Protein AF-A0A377TI15-F1 (afdb_monomer_lite)

pLDDT: mean 78.43, std 15.0, range [38.97, 96.94]

Organism: Klebsiella pneumoniae (NCBI:txid573)

Secondary structure (DSSP, 8-state):
--TTT--PPPSSHHHHHHHHHHHHHHHT-PPPPPS--GGGSS---GGG--GGGS-PBP-STT-SS-BB-S-EEEEE-TT-S-EEEEE--B-

Foldseek 3Di:
DPCVPDPDDQPDDVSCVVCVVVVVVVVPPDDDDDPDDPVPPDDQDDPRDDPVVDPADDPDPPDPDGKDQADFDWDDDPPDPDIDTDGDIDD

Radius of gyration: 21.46 Å; chains: 1; bounding box: 39×26×61 Å

Sequence (91 aa):
MAFLKEPEPPKGFRDLFDKLPQFKQVLNMPTKRLRGAPCQQKIIQGDDVDLNKIPIMTCWPEDAAPLITWGLTVTRGPHKERQNLGIIASS

InterPro domains:
  IPR002830 UbiD decarboxylyase family [PTHR30108] (1-87)
  IPR048304 3-octaprenyl-4-hydroxybenzoate carboxy-lyase-like, Rift-related domain [PF01977] (36-87)

Structure (mmCIF, N/CA/C/O backbone):
data_AF-A0A377TI15-F1
#
_entry.id   AF-A0A377TI15-F1
#
loop_
_atom_site.group_PDB
_atom_site.id
_atom_site.type_symbol
_atom_site.label_atom_id
_atom_site.label_alt_id
_atom_site.label_comp_id
_atom_site.label_asym_id
_atom_site.label_entity_id
_atom_site.label_seq_id
_atom_site.pdbx_PDB_ins_code
_atom_site.Cartn_x
_atom_site.Cartn_y
_atom_site.Cartn_z
_atom_site.occupancy
_atom_site.B_iso_or_equiv
_atom_site.auth_seq_id
_atom_site.auth_comp_id
_atom_site.auth_asym_id
_atom_site.auth_atom_id
_atom_site.pdbx_PDB_model_num
ATOM 1 N N . MET A 1 1 ? 8.748 9.415 28.403 1.00 38.97 1 MET A N 1
ATOM 2 C CA . MET A 1 1 ? 7.967 8.865 27.271 1.00 38.97 1 MET A CA 1
ATOM 3 C C . MET A 1 1 ? 7.731 7.359 27.468 1.00 38.97 1 MET A C 1
ATOM 5 O O . MET A 1 1 ? 8.299 6.559 26.743 1.00 38.97 1 MET A O 1
ATOM 9 N N . ALA A 1 2 ? 6.932 6.960 28.469 1.00 47.31 2 ALA A N 1
ATOM 10 C CA . ALA A 1 2 ? 6.683 5.539 28.787 1.00 47.31 2 ALA A CA 1
ATOM 11 C C . ALA A 1 2 ? 5.207 5.203 29.099 1.00 47.31 2 ALA A C 1
ATOM 13 O O . ALA A 1 2 ? 4.836 4.037 29.125 1.00 47.31 2 ALA A O 1
ATOM 14 N N . PHE A 1 3 ? 4.337 6.209 29.255 1.00 50.97 3 PHE A N 1
ATOM 15 C CA . PHE A 1 3 ? 2.949 6.017 29.698 1.00 50.97 3 PHE A CA 1
ATOM 16 C C . PHE A 1 3 ? 2.033 5.324 28.668 1.00 50.97 3 PHE A C 1
ATOM 18 O O . PHE A 1 3 ? 0.983 4.807 29.023 1.00 50.97 3 PHE A O 1
ATOM 25 N N . LEU A 1 4 ? 2.425 5.284 27.390 1.00 53.88 4 LEU A N 1
ATOM 26 C CA . LEU A 1 4 ? 1.649 4.618 26.334 1.00 53.88 4 LEU A CA 1
ATOM 27 C C . LEU A 1 4 ? 1.885 3.104 26.258 1.00 53.88 4 LEU A C 1
ATOM 29 O O . LEU A 1 4 ? 1.131 2.420 25.570 1.00 53.88 4 LEU A O 1
ATOM 33 N N . LYS A 1 5 ? 2.939 2.583 26.900 1.00 48.75 5 LYS A N 1
ATOM 34 C CA . LYS A 1 5 ? 3.319 1.172 26.763 1.00 48.75 5 LYS A CA 1
ATOM 35 C C . LYS A 1 5 ? 2.590 0.286 27.771 1.00 48.75 5 LYS A C 1
ATOM 37 O O . LYS A 1 5 ? 2.064 -0.745 27.373 1.00 48.75 5 LYS A O 1
ATOM 42 N N . GLU A 1 6 ? 2.499 0.719 29.028 1.00 45.03 6 GLU A N 1
ATOM 43 C CA . GLU A 1 6 ? 1.830 -0.010 30.110 1.00 45.03 6 GLU A CA 1
ATOM 44 C C . GLU A 1 6 ? 1.251 1.003 31.114 1.00 45.03 6 GLU A C 1
ATOM 46 O O . GLU A 1 6 ? 2.017 1.696 31.789 1.00 45.03 6 GLU A O 1
ATOM 51 N N . PRO A 1 7 ? -0.081 1.172 31.207 1.00 53.91 7 PRO A N 1
ATOM 52 C CA . PRO A 1 7 ? -0.656 2.035 32.228 1.00 53.91 7 PRO A CA 1
ATOM 53 C C . PRO A 1 7 ? -0.494 1.367 33.599 1.00 53.91 7 PRO A C 1
ATOM 55 O O . PRO A 1 7 ? -1.081 0.316 33.854 1.00 53.91 7 PRO A O 1
ATOM 58 N N . GLU A 1 8 ? 0.293 1.973 34.492 1.00 55.88 8 GLU A N 1
ATOM 59 C CA . GLU A 1 8 ? 0.354 1.532 35.888 1.00 55.88 8 GLU A CA 1
ATOM 60 C C . GLU A 1 8 ? -1.043 1.648 36.528 1.00 55.88 8 GLU A C 1
ATOM 62 O O . GLU A 1 8 ? -1.662 2.719 36.432 1.00 55.88 8 GLU A O 1
ATOM 67 N N . PRO A 1 9 ? -1.560 0.585 37.178 1.00 54.09 9 PRO A N 1
ATOM 68 C CA . PRO A 1 9 ? -2.868 0.629 37.812 1.00 54.09 9 PRO A CA 1
ATOM 69 C C . PRO A 1 9 ? -2.887 1.735 38.880 1.00 54.09 9 PRO A C 1
ATOM 71 O O . PRO A 1 9 ? -1.955 1.825 39.687 1.00 54.09 9 PRO A O 1
ATOM 74 N N . PRO A 1 10 ? -3.912 2.608 38.877 1.00 58.59 10 PRO A N 1
ATOM 75 C CA . PRO A 1 10 ? -3.947 3.771 39.750 1.00 58.59 10 PRO A CA 1
ATOM 76 C C . PRO A 1 10 ? -3.937 3.323 41.211 1.00 58.59 10 PRO A C 1
ATOM 78 O O . PRO A 1 10 ? -4.764 2.514 41.631 1.00 58.59 10 PRO A O 1
ATOM 81 N N . LYS A 1 11 ? -3.006 3.866 42.003 1.00 66.06 11 LYS A N 1
ATOM 82 C CA . LYS A 1 11 ? -2.810 3.472 43.413 1.00 66.06 11 LYS A CA 1
ATOM 83 C C . LYS A 1 11 ? -3.879 4.050 44.361 1.00 66.06 11 LYS A C 1
ATOM 85 O O . LYS A 1 11 ? -3.775 3.886 45.573 1.00 66.06 11 LYS A O 1
ATOM 90 N N . GLY A 1 12 ? -4.913 4.719 43.834 1.00 72.69 12 GLY A N 1
ATOM 91 C CA . GLY A 1 12 ? -6.055 5.226 44.602 1.00 72.69 12 GLY A CA 1
ATOM 92 C C . GLY A 1 12 ? -6.980 6.164 43.813 1.00 72.69 12 GLY A C 1
ATOM 93 O O . GLY A 1 12 ? -6.691 6.543 42.680 1.00 72.69 12 GLY A O 1
ATOM 94 N N . PHE A 1 13 ? -8.091 6.580 44.436 1.00 71.69 13 PHE A N 1
ATOM 95 C CA . PHE A 1 13 ? -9.108 7.444 43.812 1.00 71.69 13 PHE A CA 1
ATOM 96 C C . PHE A 1 13 ? -8.580 8.830 43.404 1.00 71.69 13 PHE A C 1
ATOM 98 O O . PHE A 1 13 ? -8.979 9.333 42.360 1.00 71.69 13 PHE A O 1
ATOM 105 N N . ARG A 1 14 ? -7.660 9.436 44.173 1.00 72.75 14 ARG A N 1
ATOM 106 C CA . ARG A 1 14 ? -7.029 10.723 43.806 1.00 72.75 14 ARG A CA 1
ATOM 107 C C . ARG A 1 14 ? -6.211 10.620 42.515 1.00 72.75 14 ARG A C 1
ATOM 109 O O . ARG A 1 14 ? -6.400 11.423 41.613 1.00 72.75 14 ARG A O 1
ATOM 116 N N . ASP A 1 15 ? -5.405 9.568 42.395 1.00 69.12 15 ASP A N 1
ATOM 117 C CA . ASP A 1 15 ? -4.581 9.300 41.208 1.00 69.12 15 ASP A CA 1
ATOM 118 C C . ASP A 1 15 ? -5.444 9.023 39.958 1.00 69.12 15 ASP A C 1
ATOM 120 O O . ASP A 1 15 ? -5.085 9.394 38.843 1.00 69.12 15 ASP A O 1
ATOM 124 N N . LEU A 1 16 ? -6.637 8.437 40.138 1.00 67.38 16 LEU A N 1
ATOM 125 C CA . LEU A 1 16 ? -7.613 8.255 39.061 1.00 67.38 16 LEU A CA 1
ATOM 126 C C . LEU A 1 16 ? -8.163 9.596 38.541 1.00 67.38 16 LEU A C 1
ATOM 128 O O . LEU A 1 16 ? -8.293 9.766 37.329 1.00 67.38 16 LEU A O 1
ATOM 132 N N . PHE A 1 17 ? -8.462 10.548 39.434 1.00 72.00 17 PHE A N 1
ATOM 133 C CA . PHE A 1 17 ? -8.907 11.894 39.050 1.00 72.00 17 PHE A CA 1
ATOM 134 C C . PHE A 1 17 ? -7.792 12.699 38.372 1.00 72.00 17 PHE A C 1
ATOM 136 O O . PHE A 1 17 ? -8.061 13.350 37.363 1.00 72.00 17 PHE A O 1
ATOM 143 N N . ASP A 1 18 ? -6.552 12.598 38.856 1.00 71.69 18 ASP A N 1
ATOM 144 C CA . ASP A 1 18 ? -5.399 13.303 38.278 1.00 71.69 18 ASP A CA 1
ATOM 145 C C . ASP A 1 18 ? -5.008 12.761 36.891 1.00 71.69 18 ASP A C 1
ATOM 147 O O . ASP A 1 18 ? -4.606 13.522 36.007 1.00 71.69 18 ASP A O 1
ATOM 151 N N . LYS A 1 19 ? -5.180 11.453 36.651 1.00 66.69 19 LYS A N 1
ATOM 152 C CA . LYS A 1 19 ? -4.891 10.808 35.355 1.00 66.69 19 LYS A CA 1
ATOM 153 C C . LYS A 1 19 ? -6.064 10.844 34.370 1.00 66.69 19 LYS A C 1
ATOM 155 O O . LYS A 1 19 ? -5.860 10.659 33.167 1.00 66.69 19 LYS A O 1
ATOM 160 N N . LEU A 1 20 ? -7.286 11.132 34.826 1.00 68.25 20 LEU A N 1
ATOM 161 C CA . LEU A 1 20 ? -8.494 11.210 33.990 1.00 68.25 20 LEU A CA 1
ATOM 162 C C . LEU A 1 20 ? -8.350 12.139 32.759 1.00 68.25 20 LEU A C 1
ATOM 164 O O . LEU A 1 20 ? -8.765 11.743 31.665 1.00 68.25 20 LEU A O 1
ATOM 168 N N . PRO A 1 21 ? -7.764 13.352 32.873 1.00 68.94 21 PRO A N 1
ATOM 169 C CA . PRO A 1 21 ? -7.562 14.250 31.735 1.00 68.94 21 PRO A CA 1
ATOM 170 C C . PRO A 1 21 ? -6.612 13.674 30.677 1.00 68.94 21 PRO A C 1
ATOM 172 O O . PRO A 1 21 ? -6.808 13.906 29.485 1.00 68.94 21 PRO A O 1
ATOM 175 N N . GLN A 1 22 ? -5.615 12.889 31.093 1.00 64.12 22 GLN A N 1
ATOM 176 C CA . GLN A 1 22 ? -4.648 12.256 30.192 1.00 64.12 22 GLN A CA 1
ATOM 177 C C . GLN A 1 22 ? -5.269 11.065 29.452 1.00 64.12 22 GLN A C 1
ATOM 179 O O . GLN A 1 22 ? -5.086 10.928 28.243 1.00 64.12 22 GLN A O 1
ATOM 184 N N . PHE A 1 23 ? -6.094 10.257 30.130 1.00 62.25 23 PHE A N 1
ATOM 185 C CA . PHE A 1 23 ? -6.876 9.201 29.474 1.00 62.25 23 PHE A CA 1
ATOM 186 C C . PHE A 1 23 ? -7.860 9.763 28.440 1.00 62.25 23 PHE A C 1
ATOM 188 O O . PHE A 1 23 ? -8.016 9.185 27.363 1.00 62.25 23 PHE A O 1
ATOM 195 N N . LYS A 1 24 ? -8.473 10.925 28.709 1.00 61.00 24 LYS A N 1
ATOM 196 C CA . LYS A 1 24 ? -9.329 11.614 27.729 1.00 61.00 24 LYS A CA 1
ATOM 197 C C . LYS A 1 24 ? -8.574 11.975 26.449 1.00 61.00 24 LYS A C 1
ATOM 199 O O . LYS A 1 24 ? -9.132 11.810 25.374 1.00 61.00 24 LYS A O 1
ATOM 204 N N . GLN A 1 25 ? -7.320 12.424 26.529 1.00 61.59 25 GLN A N 1
ATOM 205 C CA . GLN A 1 25 ? -6.537 12.764 25.331 1.00 61.59 25 GLN A CA 1
ATOM 206 C C . GLN A 1 25 ? -6.286 11.549 24.426 1.00 61.59 25 GLN A C 1
ATOM 208 O O . GLN A 1 25 ? -6.380 11.673 23.208 1.00 61.59 25 GLN A O 1
ATOM 213 N N . VAL A 1 26 ? -6.041 10.371 25.008 1.00 59.84 26 VAL A N 1
ATOM 214 C CA . VAL A 1 26 ? -5.858 9.116 24.256 1.00 59.84 26 VAL A CA 1
ATOM 215 C C . VAL A 1 26 ? -7.173 8.638 23.632 1.00 59.84 26 VAL A C 1
ATOM 217 O O . VAL A 1 26 ? -7.191 8.180 22.492 1.00 59.84 26 VAL A O 1
ATOM 220 N N . LEU A 1 27 ? -8.291 8.790 24.346 1.00 59.88 27 LEU A N 1
ATOM 221 C CA . LEU A 1 27 ? -9.627 8.443 23.846 1.00 59.88 27 LEU A CA 1
ATOM 222 C C . LEU A 1 27 ? -10.158 9.437 22.792 1.00 59.88 27 LEU A C 1
ATOM 224 O O . LEU A 1 27 ? -11.062 9.097 22.032 1.00 59.88 27 LEU A O 1
ATOM 228 N N . ASN A 1 28 ? -9.579 10.639 22.709 1.00 55.06 28 ASN A N 1
ATOM 229 C CA . ASN A 1 28 ? -9.996 11.723 21.813 1.00 55.06 28 ASN A CA 1
ATOM 230 C C . ASN A 1 28 ? -9.324 11.707 20.426 1.00 55.06 28 ASN A C 1
ATOM 232 O O . ASN A 1 28 ? -9.490 12.667 19.675 1.00 55.06 28 ASN A O 1
ATOM 236 N N . MET A 1 29 ? -8.621 10.635 20.038 1.00 59.41 29 MET A N 1
ATOM 237 C CA . MET A 1 29 ? -8.151 10.445 18.652 1.00 59.41 29 MET A CA 1
ATOM 238 C C . MET A 1 29 ? -8.939 9.365 17.884 1.00 59.41 29 MET A C 1
ATOM 240 O O . MET A 1 29 ? -8.335 8.425 17.360 1.00 59.41 29 MET A O 1
ATOM 244 N N . PRO A 1 30 ? -10.280 9.442 17.772 1.00 69.69 30 PRO A N 1
ATOM 245 C CA . PRO A 1 30 ? -10.990 8.558 16.865 1.00 69.69 30 PRO A CA 1
ATOM 246 C C . PRO A 1 30 ? -10.683 8.952 15.414 1.00 69.69 30 PRO A C 1
ATOM 248 O O . PRO A 1 30 ? -10.705 10.125 15.036 1.00 69.69 30 PRO A O 1
ATOM 251 N N . THR A 1 31 ? -10.440 7.961 14.562 1.00 77.12 31 THR A N 1
ATOM 252 C CA . THR A 1 31 ? -10.351 8.177 13.116 1.00 77.12 31 THR A CA 1
ATOM 253 C C . THR A 1 31 ? -11.715 8.615 12.583 1.00 77.12 31 THR A C 1
ATOM 255 O O . THR A 1 31 ? -12.700 7.884 12.712 1.00 77.12 31 THR A 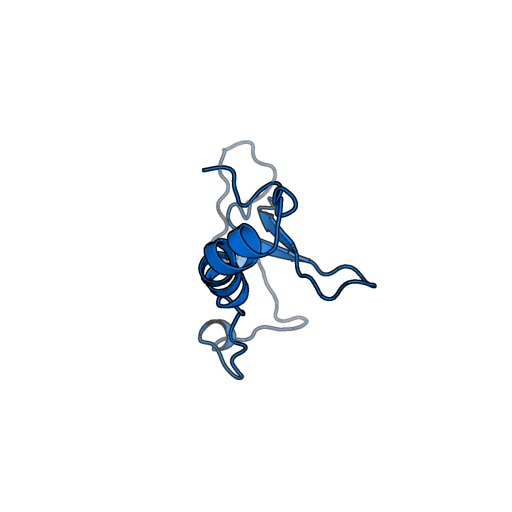O 1
ATOM 258 N N . LYS A 1 32 ? -11.798 9.792 11.955 1.00 83.69 32 LYS A N 1
ATOM 259 C CA . LYS A 1 32 ? -13.040 10.268 11.334 1.00 83.69 32 LYS A CA 1
ATOM 260 C C . LYS A 1 32 ? -13.257 9.572 9.989 1.00 83.69 32 LYS A C 1
ATOM 262 O O . LYS A 1 32 ? -12.485 9.769 9.055 1.00 83.69 32 LYS A O 1
ATOM 267 N N . ARG A 1 33 ? -14.339 8.801 9.862 1.00 85.69 33 ARG A N 1
ATOM 268 C CA . ARG A 1 33 ? -14.739 8.196 8.583 1.00 85.69 33 ARG A CA 1
ATOM 269 C C . ARG A 1 33 ? -15.418 9.238 7.695 1.00 85.69 33 ARG A C 1
ATOM 271 O O . ARG A 1 33 ? -16.409 9.846 8.095 1.00 85.69 33 ARG A O 1
ATOM 278 N N . LEU A 1 34 ? -14.902 9.418 6.484 1.00 90.88 34 LEU A N 1
ATOM 279 C CA . LEU A 1 34 ? -15.498 10.275 5.458 1.00 90.88 34 LEU A CA 1
ATOM 280 C C . LEU A 1 34 ? -16.250 9.418 4.432 1.00 90.88 34 LEU A C 1
ATOM 282 O O . LEU A 1 34 ? -15.871 8.274 4.186 1.00 90.88 34 LEU A O 1
ATOM 286 N N . ARG A 1 35 ? -17.329 9.960 3.851 1.00 91.06 35 ARG A N 1
ATOM 287 C CA . ARG A 1 35 ? -18.082 9.285 2.774 1.00 91.06 35 ARG A CA 1
ATOM 288 C C . ARG A 1 35 ? -17.365 9.349 1.425 1.00 91.06 35 ARG A C 1
ATOM 290 O O . ARG A 1 35 ? -17.527 8.436 0.631 1.00 91.06 35 ARG A O 1
ATOM 297 N N . GLY A 1 36 ? -16.590 10.405 1.192 1.00 92.69 36 GLY A N 1
ATOM 298 C CA . GLY A 1 36 ? -15.754 10.577 0.010 1.00 92.69 36 GLY A CA 1
ATOM 299 C C . GLY A 1 36 ? -14.398 11.143 0.408 1.00 92.69 36 GLY A C 1
ATOM 300 O O . GLY A 1 36 ? -14.305 11.931 1.354 1.00 92.69 36 GLY A O 1
ATOM 301 N N . ALA A 1 37 ? -13.355 10.718 -0.297 1.00 94.06 37 ALA A N 1
ATOM 302 C CA . ALA A 1 37 ? -11.987 11.166 -0.081 1.00 94.06 37 ALA A CA 1
ATOM 303 C C . ALA A 1 37 ? -11.280 11.424 -1.425 1.00 94.06 37 ALA A C 1
ATOM 305 O O . ALA A 1 37 ? -11.601 10.763 -2.413 1.00 94.06 37 ALA A O 1
ATOM 306 N N . PRO A 1 38 ? -10.286 12.332 -1.483 1.00 95.75 38 PRO A N 1
ATOM 307 C CA . PRO A 1 38 ? -9.534 12.605 -2.711 1.00 95.75 38 PRO A CA 1
ATOM 308 C C . PRO A 1 38 ? -8.878 11.365 -3.338 1.00 95.75 38 PRO A C 1
ATOM 310 O O . PRO A 1 38 ? -8.789 11.271 -4.558 1.00 95.75 38 PRO A O 1
ATOM 313 N N . CYS A 1 39 ? -8.490 10.372 -2.527 1.00 92.44 39 CYS A N 1
ATOM 314 C CA . CYS A 1 39 ? -7.923 9.112 -3.018 1.00 92.44 39 CYS A CA 1
ATOM 315 C C . CYS A 1 39 ? -8.894 8.266 -3.865 1.00 92.44 39 CYS A C 1
ATOM 317 O O . CYS A 1 39 ? -8.464 7.309 -4.493 1.00 92.44 39 CYS A O 1
ATOM 319 N N . GLN A 1 40 ? -10.185 8.613 -3.902 1.00 95.31 40 GLN A N 1
ATOM 320 C CA . GLN A 1 40 ? -11.225 7.898 -4.649 1.00 95.31 40 GLN A CA 1
ATOM 321 C C . GLN A 1 40 ? -11.619 8.599 -5.961 1.00 95.31 40 GLN A C 1
ATOM 323 O O . GLN A 1 40 ? -12.575 8.187 -6.606 1.00 95.31 40 GLN A O 1
ATOM 328 N N . GLN A 1 41 ? -10.924 9.669 -6.366 1.00 96.94 41 GLN A N 1
ATOM 329 C CA . GLN A 1 41 ? -11.277 10.446 -7.566 1.00 96.94 41 GLN A CA 1
ATOM 330 C C . GLN A 1 41 ? -11.058 9.692 -8.886 1.00 96.94 41 GLN A C 1
ATOM 332 O O . GLN A 1 41 ? -11.761 9.952 -9.859 1.00 96.94 41 GLN A O 1
ATOM 337 N N . LYS A 1 42 ? -10.080 8.781 -8.938 1.00 95.44 42 LYS A N 1
ATOM 338 C CA . LYS A 1 42 ? -9.782 7.947 -10.108 1.00 95.44 42 LYS A CA 1
ATOM 339 C C . LYS A 1 42 ? -9.828 6.488 -9.679 1.00 95.44 42 LYS A C 1
ATOM 341 O O . LYS A 1 42 ? -8.999 6.062 -8.881 1.00 95.44 42 LYS A O 1
ATOM 346 N N . ILE A 1 43 ? -10.814 5.751 -10.181 1.00 95.94 43 ILE A N 1
ATOM 347 C CA . ILE A 1 43 ? -11.062 4.357 -9.815 1.00 95.94 43 ILE A CA 1
ATOM 348 C C . ILE A 1 43 ? -10.807 3.486 -11.044 1.00 95.94 43 ILE A C 1
ATOM 350 O O . ILE A 1 43 ? -11.411 3.705 -12.089 1.00 95.94 43 ILE A O 1
ATOM 354 N N . ILE A 1 44 ? -9.910 2.513 -10.897 1.00 95.88 44 ILE A N 1
ATOM 355 C CA . ILE A 1 44 ? -9.598 1.477 -11.887 1.00 95.88 44 ILE A CA 1
ATOM 356 C C . ILE A 1 44 ? -9.852 0.137 -11.189 1.00 95.88 44 ILE A C 1
ATOM 358 O O . ILE A 1 44 ? -9.390 -0.048 -10.060 1.00 95.88 44 ILE A O 1
ATOM 362 N N . GLN A 1 45 ? -10.641 -0.752 -11.793 1.00 96.69 45 GLN A N 1
ATOM 363 C CA . GLN A 1 45 ? -11.127 -1.980 -11.152 1.00 96.69 45 GLN A CA 1
ATOM 364 C C . GLN A 1 45 ? -11.192 -3.144 -12.143 1.00 96.69 45 GLN A C 1
ATOM 366 O O . GLN A 1 45 ? -11.315 -2.929 -13.343 1.00 96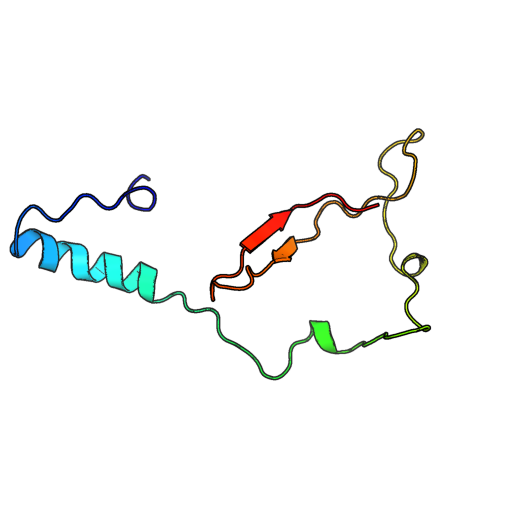.69 45 GLN A O 1
ATOM 371 N N . GLY A 1 46 ? -11.147 -4.374 -11.620 1.00 95.94 46 GLY A N 1
ATOM 372 C CA . GLY A 1 46 ? -11.244 -5.588 -12.431 1.00 95.94 46 GLY A CA 1
ATOM 373 C C . GLY A 1 46 ? -10.097 -5.702 -13.432 1.00 95.94 46 GLY A C 1
ATOM 374 O O . GLY A 1 46 ? -8.942 -5.473 -13.076 1.00 95.94 46 GLY A O 1
ATOM 375 N N . ASP A 1 47 ? -10.436 -6.021 -14.676 1.00 96.31 47 ASP A N 1
ATOM 376 C CA . ASP A 1 47 ? -9.466 -6.288 -15.743 1.00 96.31 47 ASP A CA 1
ATOM 377 C C . ASP A 1 47 ? -8.729 -5.028 -16.232 1.00 96.31 47 ASP A C 1
ATOM 379 O O . ASP A 1 47 ? -7.693 -5.128 -16.883 1.00 96.31 47 ASP A O 1
ATOM 383 N N . ASP A 1 48 ? -9.213 -3.831 -15.878 1.00 94.81 48 ASP A N 1
ATOM 384 C CA . ASP A 1 48 ? -8.555 -2.565 -16.228 1.00 94.81 48 ASP A CA 1
ATOM 385 C C . ASP A 1 48 ? -7.333 -2.252 -15.338 1.00 94.81 48 ASP A C 1
ATOM 387 O O . ASP A 1 48 ? -6.585 -1.296 -15.604 1.00 94.81 48 ASP A O 1
ATOM 391 N N . VAL A 1 49 ? -7.145 -3.019 -14.254 1.00 95.00 49 VAL A N 1
ATOM 392 C CA . VAL A 1 49 ? -6.056 -2.835 -13.288 1.00 95.00 49 VAL A CA 1
ATOM 393 C C . VAL A 1 49 ? -4.730 -3.253 -13.912 1.00 95.00 49 VAL A C 1
ATOM 395 O O . VAL A 1 49 ? -4.479 -4.423 -14.176 1.00 95.00 49 VAL A O 1
ATOM 398 N N . ASP A 1 50 ? -3.844 -2.276 -14.070 1.00 94.50 50 ASP A N 1
ATOM 399 C CA . ASP A 1 50 ? -2.484 -2.476 -14.559 1.00 94.50 50 ASP A CA 1
ATOM 400 C C . ASP A 1 50 ? -1.502 -1.734 -13.648 1.00 94.50 50 ASP A C 1
ATOM 402 O O . ASP A 1 50 ? -1.472 -0.499 -13.615 1.00 94.50 50 ASP A O 1
ATOM 406 N N . LEU A 1 51 ? -0.715 -2.498 -12.884 1.00 91.44 51 LEU A N 1
ATOM 407 C CA . LEU A 1 51 ? 0.264 -1.963 -11.936 1.00 91.44 51 LEU A CA 1
ATOM 408 C C . LEU A 1 51 ? 1.446 -1.281 -12.638 1.00 91.44 51 LEU A C 1
ATOM 410 O O . LEU A 1 51 ? 2.057 -0.396 -12.045 1.00 91.44 51 LEU A O 1
ATOM 414 N N . ASN A 1 52 ? 1.708 -1.597 -13.912 1.00 91.75 52 ASN A N 1
ATOM 415 C CA . ASN A 1 52 ? 2.787 -0.978 -14.688 1.00 91.75 52 ASN A CA 1
ATOM 416 C C . ASN A 1 52 ? 2.517 0.501 -15.007 1.00 91.75 52 ASN A C 1
ATOM 418 O O . ASN A 1 52 ? 3.423 1.232 -15.402 1.00 91.75 52 ASN A O 1
ATOM 422 N N . LYS A 1 53 ? 1.276 0.971 -14.817 1.00 92.81 53 LYS A N 1
ATOM 423 C CA . LYS A 1 53 ? 0.916 2.394 -14.937 1.00 92.81 53 LYS A CA 1
ATOM 424 C C . LYS A 1 53 ? 1.429 3.229 -13.762 1.00 92.81 53 LYS A C 1
ATOM 426 O O . LYS A 1 53 ? 1.469 4.456 -13.860 1.00 92.81 53 LYS A O 1
ATOM 431 N N . ILE A 1 54 ? 1.783 2.592 -12.645 1.00 91.75 54 ILE A N 1
ATOM 432 C CA . ILE A 1 54 ? 2.388 3.253 -11.490 1.00 91.75 54 ILE A CA 1
ATOM 433 C C . ILE A 1 54 ? 3.909 3.232 -11.695 1.00 91.75 54 ILE A C 1
ATOM 435 O O . ILE A 1 54 ? 4.456 2.171 -11.984 1.00 91.75 54 ILE A O 1
ATOM 439 N N . PRO A 1 55 ? 4.618 4.365 -11.533 1.00 92.12 55 PRO A N 1
ATOM 440 C CA . PRO A 1 55 ? 6.071 4.412 -11.684 1.00 92.12 55 PRO A CA 1
ATOM 441 C C . PRO A 1 55 ? 6.762 3.795 -10.458 1.00 92.12 55 PRO A C 1
ATOM 443 O O . PRO A 1 55 ? 7.321 4.500 -9.617 1.00 92.12 55 PRO A O 1
ATOM 446 N N . ILE A 1 56 ? 6.667 2.473 -10.319 1.00 92.69 56 ILE A N 1
ATOM 447 C CA . ILE A 1 56 ? 7.325 1.717 -9.254 1.00 92.69 56 ILE A CA 1
ATOM 448 C C . ILE A 1 56 ? 8.827 1.682 -9.557 1.00 92.69 56 ILE A C 1
ATOM 450 O O . ILE A 1 56 ? 9.243 1.436 -10.688 1.00 92.69 56 ILE A O 1
ATOM 454 N N . MET A 1 57 ? 9.645 1.966 -8.546 1.00 90.19 57 MET A N 1
ATOM 455 C CA . MET A 1 57 ? 11.095 2.058 -8.687 1.00 90.19 57 MET A CA 1
ATOM 456 C C . MET A 1 57 ? 11.751 0.686 -8.503 1.00 90.19 57 MET A C 1
ATOM 458 O O . MET A 1 57 ? 11.423 -0.042 -7.568 1.00 90.19 57 MET A O 1
ATOM 462 N N . THR A 1 58 ? 12.726 0.379 -9.354 1.00 90.81 58 THR A N 1
ATOM 463 C CA . THR A 1 58 ? 13.733 -0.661 -9.108 1.00 90.81 58 THR A CA 1
ATOM 464 C C . THR A 1 58 ? 14.906 -0.002 -8.384 1.00 90.81 58 THR A C 1
ATOM 466 O O . THR A 1 58 ? 15.476 0.960 -8.899 1.00 90.81 58 THR A O 1
ATOM 469 N N . CYS A 1 59 ? 15.215 -0.438 -7.163 1.00 88.94 59 CYS A N 1
ATOM 470 C CA . CYS A 1 59 ? 16.162 0.261 -6.291 1.00 88.94 59 CYS A CA 1
ATOM 471 C C . CYS A 1 59 ? 17.617 -0.035 -6.671 1.00 88.94 59 CYS A C 1
ATOM 473 O O . CYS A 1 59 ? 18.470 0.844 -6.540 1.00 88.94 59 CYS A O 1
ATOM 475 N N . 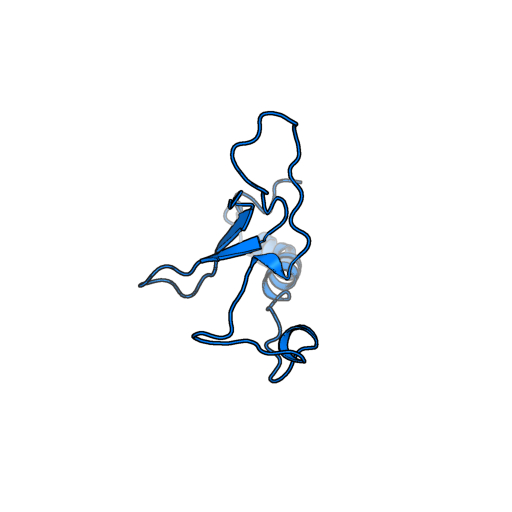TRP A 1 60 ? 17.885 -1.253 -7.143 1.00 91.19 60 TRP A N 1
ATOM 476 C CA . TRP A 1 60 ? 19.221 -1.738 -7.481 1.00 91.19 60 TRP A CA 1
ATOM 477 C C . TRP A 1 60 ? 19.253 -2.427 -8.850 1.00 91.19 60 TRP A C 1
ATOM 479 O O . TRP A 1 60 ? 18.242 -2.993 -9.265 1.00 91.19 60 TRP A O 1
ATOM 489 N N . PRO A 1 61 ? 20.398 -2.419 -9.560 1.00 89.69 61 PRO A N 1
ATOM 490 C CA . PRO A 1 61 ? 20.519 -3.071 -10.866 1.00 89.69 61 PRO A CA 1
ATOM 491 C C . PRO A 1 61 ? 20.188 -4.571 -10.853 1.00 89.69 61 PRO A C 1
ATOM 493 O O . PRO A 1 61 ? 19.725 -5.099 -11.861 1.00 89.69 61 PRO A O 1
ATOM 496 N N . GLU A 1 62 ? 20.418 -5.251 -9.728 1.00 93.00 62 GLU A N 1
ATOM 497 C CA . GLU A 1 62 ? 20.208 -6.692 -9.559 1.00 93.00 62 GLU A CA 1
ATOM 498 C C . GLU A 1 62 ? 18.840 -7.058 -8.954 1.00 93.00 62 GLU A C 1
ATOM 500 O O . GLU A 1 62 ? 18.579 -8.237 -8.702 1.00 93.00 62 GLU A O 1
ATOM 505 N N . ASP A 1 63 ? 17.964 -6.080 -8.702 1.00 88.75 63 ASP A N 1
ATOM 506 C CA . ASP A 1 63 ? 16.626 -6.350 -8.172 1.00 88.75 63 ASP A CA 1
ATOM 507 C C . ASP A 1 63 ? 15.795 -7.158 -9.183 1.00 88.75 63 ASP A C 1
ATOM 509 O O . ASP A 1 63 ? 15.720 -6.840 -10.370 1.00 88.75 63 ASP A O 1
ATOM 513 N N . ALA A 1 64 ? 15.107 -8.194 -8.695 1.00 88.38 64 ALA A N 1
ATOM 514 C CA . ALA A 1 64 ? 14.313 -9.089 -9.538 1.00 88.38 64 ALA A CA 1
ATOM 515 C C . ALA A 1 64 ? 13.088 -8.409 -10.184 1.00 88.38 64 ALA A C 1
ATOM 517 O O . ALA A 1 64 ? 12.604 -8.877 -11.214 1.00 88.38 64 ALA A O 1
ATOM 518 N N . ALA A 1 65 ? 12.569 -7.341 -9.567 1.00 89.06 65 ALA A N 1
ATOM 519 C CA . ALA A 1 65 ? 11.407 -6.582 -10.023 1.00 89.06 65 ALA A CA 1
ATOM 520 C C . ALA A 1 65 ? 11.335 -5.200 -9.329 1.00 89.06 65 ALA A C 1
ATOM 522 O O . ALA A 1 65 ? 11.976 -5.006 -8.291 1.00 89.06 65 ALA A O 1
ATOM 523 N N . PRO A 1 66 ? 10.549 -4.243 -9.862 1.00 88.94 66 PRO A N 1
ATOM 524 C CA . PRO A 1 66 ? 10.223 -2.994 -9.168 1.00 88.94 66 PRO A CA 1
ATOM 525 C C . PRO A 1 66 ? 9.584 -3.240 -7.791 1.00 88.94 66 PRO A C 1
ATOM 527 O O . PRO A 1 66 ? 8.846 -4.205 -7.618 1.00 88.94 66 PRO A O 1
ATOM 530 N N . LEU A 1 67 ? 9.827 -2.355 -6.816 1.00 90.00 67 LEU A N 1
ATOM 531 C CA . LEU A 1 67 ? 9.371 -2.535 -5.434 1.00 90.00 67 LEU A CA 1
ATOM 532 C C . LEU A 1 67 ? 8.558 -1.349 -4.894 1.00 90.00 67 LEU A C 1
ATOM 534 O O . LEU A 1 67 ? 9.003 -0.198 -4.888 1.00 90.00 67 LEU A O 1
ATOM 538 N N . ILE A 1 68 ? 7.387 -1.638 -4.324 1.00 89.38 68 ILE A N 1
ATOM 539 C CA . ILE A 1 68 ? 6.614 -0.685 -3.521 1.00 89.38 68 ILE A CA 1
ATOM 540 C C . ILE A 1 68 ? 7.193 -0.661 -2.103 1.00 89.38 68 ILE A C 1
ATOM 542 O O . ILE A 1 68 ? 7.043 -1.612 -1.337 1.00 89.38 68 ILE A O 1
ATOM 546 N N . THR A 1 69 ? 7.840 0.445 -1.738 1.00 86.62 69 THR A N 1
ATOM 547 C CA . THR A 1 69 ? 8.615 0.567 -0.486 1.00 86.62 69 THR A CA 1
ATOM 548 C C . THR A 1 69 ? 7.880 1.271 0.655 1.00 86.62 69 THR A C 1
ATOM 550 O O . THR A 1 69 ? 8.161 1.009 1.821 1.00 86.62 69 THR A O 1
ATOM 553 N N . TRP A 1 70 ? 6.914 2.139 0.345 1.00 86.94 70 TRP A N 1
ATOM 554 C CA . TRP A 1 70 ? 6.244 3.006 1.331 1.00 86.94 70 TRP A CA 1
ATOM 555 C C . TRP A 1 70 ? 4.739 2.741 1.478 1.00 86.94 70 TRP A C 1
ATOM 557 O O . TRP A 1 70 ? 4.008 3.550 2.050 1.00 86.94 70 TRP A O 1
ATOM 567 N N . GLY A 1 71 ? 4.256 1.609 0.963 1.00 86.44 71 GLY A N 1
ATOM 568 C CA . GLY A 1 71 ? 2.854 1.218 1.079 1.00 86.44 71 GLY A CA 1
ATOM 569 C C . GLY A 1 71 ? 2.474 0.888 2.524 1.00 86.44 71 GLY A C 1
ATOM 570 O O . GLY A 1 71 ? 3.037 -0.026 3.127 1.00 86.44 71 GLY A O 1
ATOM 571 N N . LEU A 1 72 ? 1.483 1.597 3.074 1.00 88.50 72 LEU A N 1
ATOM 572 C CA . LEU A 1 72 ? 0.854 1.213 4.337 1.00 88.50 72 LEU A CA 1
ATOM 573 C C . LEU A 1 72 ? -0.171 0.112 4.071 1.00 88.50 72 LEU A C 1
ATOM 575 O O . LEU A 1 72 ? -1.297 0.371 3.644 1.00 88.50 72 LEU A O 1
ATOM 579 N N . THR A 1 73 ? 0.224 -1.124 4.343 1.00 89.38 73 THR A N 1
ATOM 580 C CA . THR A 1 73 ? -0.663 -2.278 4.258 1.00 89.38 73 THR A CA 1
ATOM 581 C C . THR A 1 73 ? -1.620 -2.263 5.443 1.00 89.38 73 THR A C 1
ATOM 583 O O . THR A 1 73 ? -1.204 -2.315 6.604 1.00 89.38 73 THR A O 1
ATOM 586 N N . VAL A 1 74 ? -2.916 -2.198 5.143 1.00 88.00 74 VAL A N 1
ATOM 587 C CA . VAL A 1 74 ? -3.990 -2.214 6.139 1.00 88.00 74 VAL A CA 1
ATOM 588 C C . VAL A 1 74 ? -4.550 -3.626 6.238 1.00 88.00 74 VAL A C 1
ATOM 590 O O . VAL A 1 74 ? -5.063 -4.159 5.258 1.00 88.00 74 VAL A O 1
ATOM 593 N N . THR A 1 75 ? -4.498 -4.229 7.425 1.00 88.44 75 THR A N 1
ATOM 594 C CA . THR A 1 75 ? -5.100 -5.548 7.679 1.00 88.44 75 THR A CA 1
ATOM 595 C C . THR A 1 75 ? -6.097 -5.487 8.827 1.00 88.44 75 THR A C 1
ATOM 597 O O . THR A 1 75 ? -5.975 -4.678 9.749 1.00 88.44 75 THR A O 1
ATOM 600 N N . ARG A 1 76 ? -7.109 -6.354 8.784 1.00 85.81 76 ARG A N 1
ATOM 601 C CA . ARG A 1 76 ? -8.092 -6.523 9.856 1.00 85.81 76 ARG A CA 1
ATOM 602 C C . ARG A 1 76 ? -8.275 -8.010 10.125 1.00 85.81 76 ARG A C 1
ATOM 604 O O . ARG A 1 76 ? -8.541 -8.772 9.203 1.00 85.81 76 ARG A O 1
ATOM 611 N N . GLY A 1 77 ? -8.120 -8.416 11.384 1.00 83.69 77 GLY A N 1
ATOM 612 C CA . GLY A 1 77 ? -8.342 -9.806 11.783 1.00 83.69 77 GLY A CA 1
ATOM 613 C C . GLY A 1 77 ? -9.830 -10.184 11.714 1.00 83.69 77 GLY A C 1
ATOM 614 O O . GLY A 1 77 ? -10.674 -9.331 11.988 1.00 83.69 77 GLY A O 1
ATOM 6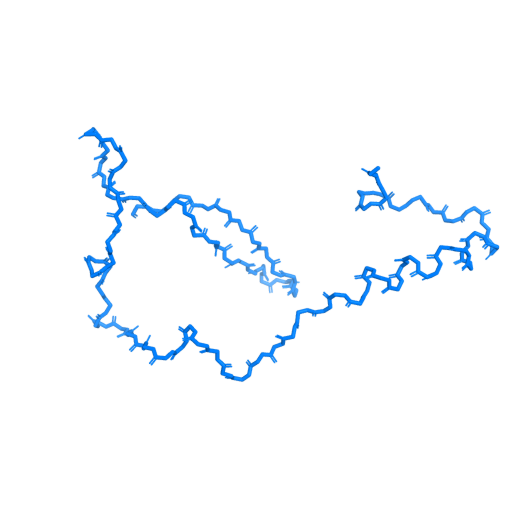15 N N . PRO A 1 78 ? -10.173 -11.454 11.434 1.00 84.25 78 PRO A N 1
ATOM 616 C CA . PRO A 1 78 ? -11.563 -11.889 11.234 1.00 84.25 78 PRO A CA 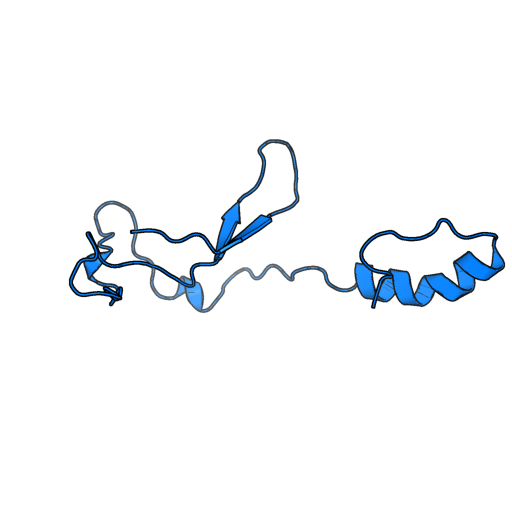1
ATOM 617 C C . PRO A 1 78 ? -12.453 -11.713 12.475 1.00 84.25 78 PRO A C 1
ATOM 619 O O . PRO A 1 78 ? -13.669 -11.614 12.356 1.00 84.25 78 PRO A O 1
ATOM 622 N N . HIS A 1 79 ? -11.853 -11.642 13.666 1.00 84.25 79 HIS A N 1
ATOM 623 C CA . HIS A 1 79 ? -12.564 -11.568 14.948 1.00 84.25 79 HIS A CA 1
ATOM 624 C C . HIS A 1 79 ? -12.300 -10.272 15.729 1.00 84.25 79 HIS A C 1
ATOM 626 O O . HIS A 1 79 ? -12.645 -10.184 16.905 1.00 84.25 79 HIS A O 1
ATOM 632 N N . LYS A 1 80 ? -11.636 -9.272 15.127 1.00 74.75 80 LYS A N 1
ATOM 633 C CA . LYS A 1 80 ? -11.287 -8.015 15.810 1.00 74.75 80 LYS A CA 1
ATOM 634 C C . LYS A 1 80 ? -11.672 -6.801 14.962 1.00 74.75 80 LYS A C 1
ATOM 636 O O . LYS A 1 80 ? -11.471 -6.776 13.751 1.00 74.75 80 LYS A O 1
ATOM 641 N N . GLU A 1 81 ? -12.190 -5.765 15.619 1.00 72.38 81 GLU A N 1
ATOM 642 C CA . GLU A 1 81 ? -12.525 -4.474 14.987 1.00 72.38 81 GLU A CA 1
ATOM 643 C C . GLU A 1 81 ? -11.278 -3.634 14.657 1.00 72.38 81 GLU A C 1
ATOM 645 O O . GLU A 1 81 ? -11.302 -2.792 13.761 1.00 72.38 81 GLU A O 1
ATOM 650 N N . ARG A 1 82 ? -10.165 -3.864 15.367 1.00 75.31 82 ARG A N 1
ATOM 651 C CA . ARG A 1 82 ? -8.928 -3.091 15.210 1.00 75.31 82 ARG A CA 1
ATOM 652 C C . ARG A 1 82 ? -8.248 -3.393 13.871 1.00 75.31 82 ARG A C 1
ATOM 654 O O . ARG A 1 82 ? -7.976 -4.551 13.555 1.00 75.31 82 ARG A O 1
ATOM 661 N N . GLN A 1 83 ? -7.901 -2.333 13.146 1.00 79.44 83 GLN A N 1
ATOM 662 C CA . GLN A 1 83 ? -7.038 -2.387 11.967 1.00 79.44 83 GLN A CA 1
ATOM 663 C C . GLN A 1 83 ? -5.564 -2.304 12.382 1.00 79.44 83 GLN A C 1
ATOM 665 O O . GLN A 1 83 ? -5.212 -1.577 13.316 1.00 79.44 83 GLN A O 1
ATOM 670 N N . ASN A 1 84 ? -4.711 -3.057 11.698 1.00 77.88 84 ASN A N 1
ATOM 671 C CA . ASN A 1 84 ? -3.262 -2.968 11.815 1.00 77.88 84 ASN A CA 1
ATOM 672 C C . ASN A 1 84 ? -2.701 -2.264 10.571 1.00 77.88 84 ASN A C 1
ATOM 674 O O . ASN A 1 84 ? -3.187 -2.499 9.463 1.00 77.88 84 ASN A O 1
ATOM 678 N N . LEU A 1 85 ? -1.707 -1.401 10.774 1.00 79.38 85 LEU A N 1
ATOM 679 C CA . LEU A 1 85 ? -0.978 -0.692 9.729 1.00 79.38 85 LEU A CA 1
ATOM 680 C C . LEU A 1 85 ? 0.469 -1.175 9.760 1.00 79.38 85 LEU A C 1
ATOM 682 O O . LEU A 1 85 ? 1.142 -1.035 10.781 1.00 79.38 85 LEU A O 1
ATOM 686 N N . GLY A 1 86 ? 0.938 -1.732 8.649 1.00 70.06 86 GLY A N 1
ATOM 687 C CA . GLY A 1 86 ? 2.320 -2.175 8.492 1.00 70.06 86 GLY A CA 1
ATOM 688 C C . GLY A 1 86 ? 2.933 -1.635 7.209 1.00 70.06 86 GLY A C 1
ATOM 689 O O . GLY A 1 86 ? 2.233 -1.447 6.219 1.00 70.06 86 GLY A O 1
ATOM 690 N N . ILE A 1 87 ? 4.242 -1.404 7.223 1.00 76.19 87 ILE A N 1
ATOM 691 C CA . ILE A 1 87 ? 5.016 -1.198 5.997 1.00 76.19 87 ILE A CA 1
ATOM 692 C C . ILE A 1 87 ? 5.455 -2.585 5.538 1.00 76.19 87 ILE A C 1
ATOM 694 O O . ILE A 1 87 ? 6.119 -3.296 6.291 1.00 76.19 87 ILE A O 1
ATOM 698 N N . ILE A 1 88 ? 5.041 -2.983 4.338 1.00 67.44 88 ILE A N 1
ATOM 699 C CA . ILE A 1 88 ? 5.412 -4.268 3.741 1.00 67.44 88 ILE A CA 1
ATOM 700 C C . ILE A 1 88 ? 5.905 -3.983 2.329 1.00 67.44 88 ILE A C 1
ATOM 702 O O . ILE A 1 88 ? 5.226 -3.306 1.559 1.00 67.44 88 ILE A O 1
ATOM 706 N N . ALA A 1 89 ? 7.095 -4.488 2.021 1.00 67.69 89 ALA A N 1
ATOM 707 C CA . ALA A 1 89 ? 7.671 -4.411 0.692 1.00 67.69 89 ALA A CA 1
ATOM 708 C C . ALA A 1 89 ? 6.909 -5.372 -0.237 1.00 67.69 89 ALA A C 1
ATOM 710 O O . ALA A 1 89 ? 6.816 -6.561 0.066 1.00 67.69 89 ALA A O 1
ATOM 711 N N . SER A 1 90 ? 6.343 -4.854 -1.329 1.00 69.00 90 SER A N 1
ATOM 712 C CA . SER A 1 90 ? 5.621 -5.653 -2.327 1.00 69.00 90 SER A CA 1
ATOM 713 C C . SER A 1 90 ? 6.209 -5.394 -3.703 1.00 69.00 90 SER A C 1
ATOM 715 O O . SER A 1 90 ? 6.280 -4.240 -4.128 1.0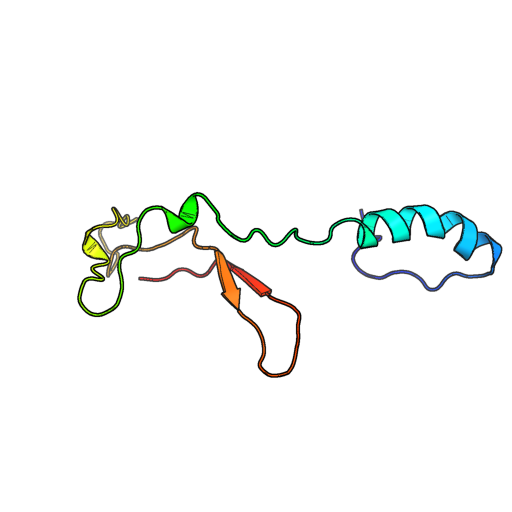0 69.00 90 SER A O 1
ATOM 717 N N . SER A 1 91 ? 6.643 -6.464 -4.360 1.00 60.97 91 SER A N 1
ATOM 718 C CA . SER A 1 91 ? 7.066 -6.503 -5.763 1.00 60.97 91 SER A CA 1
ATOM 719 C C . SER A 1 91 ? 5.905 -6.884 -6.668 1.00 60.97 91 SER A C 1
ATOM 721 O O . SER A 1 91 ? 5.136 -7.767 -6.218 1.00 60.97 91 SER A O 1
#